Protein AF-A0A2J8K0H0-F1 (afdb_monomer_lite)

Secondary structure (DSSP, 8-state):
---TT--EEEEE--TT--SS-TTS---EEE---S-------HHHHHHHHHHHHHHHHIIIIIIGGGTTHHHH-HHHHHHHHHHHHHHHHHHHHHHHHHHH----EEESPPP-TTS-EEEEE---STTHHHHHHHHHHHHS-GGGEEEEESS--

pLDDT: mean 71.49, std 16.37, range [30.2, 89.81]

InterPro domains:
  IPR002123 Phospholipid/glycerol acyltransferase [PF01553] (104-150)

Structure (mmCIF, N/CA/C/O backbone):
data_AF-A0A2J8K0H0-F1
#
_entry.id   AF-A0A2J8K0H0-F1
#
loop_
_atom_site.group_PDB
_atom_site.id
_atom_site.type_symbol
_atom_site.label_atom_id
_atom_site.label_alt_id
_atom_site.label_comp_id
_atom_site.label_asym_id
_atom_site.label_entity_id
_atom_site.label_seq_id
_atom_site.pdbx_PDB_ins_code
_atom_site.Cartn_x
_atom_site.Cartn_y
_atom_site.Cartn_z
_atom_site.occupancy
_atom_site.B_iso_or_equiv
_atom_site.auth_seq_id
_atom_site.auth_comp_id
_atom_site.auth_asym_id
_atom_site.auth_atom_id
_atom_site.pdbx_PDB_model_num
ATOM 1 N N . MET A 1 1 ? -1.500 -8.092 -26.048 1.00 30.20 1 MET A N 1
ATOM 2 C CA . MET A 1 1 ? -2.663 -8.814 -25.486 1.00 30.20 1 MET A CA 1
ATOM 3 C C . MET A 1 1 ? -3.089 -8.158 -24.184 1.00 30.20 1 MET A C 1
ATOM 5 O O . MET A 1 1 ? -2.267 -7.636 -23.447 1.00 30.20 1 MET A O 1
ATOM 9 N N . HIS A 1 2 ? -4.387 -8.072 -23.978 1.00 34.12 2 HIS A N 1
ATOM 10 C CA . HIS A 1 2 ? -5.050 -6.938 -23.366 1.00 34.12 2 HIS A CA 1
ATOM 11 C C . HIS A 1 2 ? -5.349 -7.155 -21.877 1.00 34.12 2 HIS A C 1
ATOM 13 O O . HIS A 1 2 ? -6.375 -7.722 -21.523 1.00 34.12 2 HIS A O 1
ATOM 19 N N . SER A 1 3 ? -4.473 -6.695 -20.982 1.00 37.91 3 SER A N 1
ATOM 20 C CA . SER A 1 3 ? -4.645 -6.836 -19.525 1.00 37.91 3 SER A CA 1
ATOM 21 C C . SER A 1 3 ? -5.643 -5.836 -18.919 1.00 37.91 3 SER A C 1
ATOM 23 O O . SER A 1 3 ? -5.426 -5.348 -17.814 1.00 37.91 3 SER A O 1
ATOM 25 N N . ARG A 1 4 ? -6.719 -5.485 -19.634 1.00 48.16 4 ARG A N 1
ATOM 26 C CA . ARG A 1 4 ? -7.691 -4.468 -19.192 1.00 48.16 4 ARG A CA 1
ATOM 27 C C . ARG A 1 4 ? -8.592 -4.931 -18.029 1.00 48.16 4 ARG A C 1
ATOM 29 O O . ARG A 1 4 ? -9.339 -4.103 -17.522 1.00 48.16 4 ARG A O 1
ATOM 36 N N . GLY A 1 5 ? -8.564 -6.200 -17.616 1.00 47.31 5 GLY A N 1
ATOM 37 C CA . GLY A 1 5 ? -9.551 -6.798 -16.695 1.00 47.31 5 GLY A CA 1
ATOM 38 C C . GLY A 1 5 ? -9.117 -7.012 -15.239 1.00 47.31 5 GLY A C 1
ATOM 39 O O . GLY A 1 5 ? -9.735 -7.804 -14.552 1.00 47.31 5 GLY A O 1
ATOM 40 N N . ARG A 1 6 ? -8.039 -6.389 -14.750 1.00 59.19 6 ARG A N 1
ATOM 41 C CA . ARG A 1 6 ? -7.525 -6.645 -13.385 1.00 59.19 6 ARG A CA 1
ATOM 42 C C . ARG A 1 6 ? -7.260 -5.354 -12.624 1.00 59.19 6 ARG A C 1
ATOM 44 O O . ARG A 1 6 ? -6.138 -5.126 -12.192 1.00 59.19 6 ARG A O 1
ATOM 51 N N . GLU A 1 7 ? -8.238 -4.465 -12.549 1.00 63.44 7 GLU A N 1
ATOM 52 C CA . GLU A 1 7 ? -8.046 -3.174 -11.880 1.00 63.44 7 GLU A CA 1
ATOM 53 C C . GLU A 1 7 ? -9.043 -3.024 -10.742 1.00 63.44 7 GLU A C 1
ATOM 55 O O . GLU A 1 7 ? -10.243 -3.223 -10.941 1.00 63.44 7 GLU A O 1
ATOM 60 N N . ILE A 1 8 ? -8.517 -2.680 -9.563 1.00 68.31 8 ILE A N 1
ATOM 61 C CA . ILE A 1 8 ? -9.320 -2.307 -8.405 1.00 68.31 8 ILE A CA 1
ATOM 62 C C . ILE A 1 8 ? -9.212 -0.800 -8.249 1.00 68.31 8 ILE A C 1
ATOM 64 O O . ILE A 1 8 ? -8.122 -0.281 -8.008 1.00 68.31 8 ILE A O 1
ATOM 68 N N . VAL A 1 9 ? -10.332 -0.102 -8.413 1.00 65.88 9 VAL A N 1
ATOM 69 C CA . VAL A 1 9 ? -10.385 1.357 -8.277 1.00 65.88 9 VAL A CA 1
ATOM 70 C C . VAL A 1 9 ? -10.940 1.703 -6.907 1.00 65.88 9 VAL A C 1
ATOM 72 O O . VAL A 1 9 ? -12.030 1.271 -6.545 1.00 65.88 9 VAL A O 1
ATOM 75 N N . VAL A 1 10 ? -10.197 2.492 -6.141 1.00 67.69 10 VAL A N 1
ATOM 76 C CA . VAL A 1 10 ? -10.613 2.937 -4.811 1.00 67.69 10 VAL A CA 1
ATOM 77 C C . VAL A 1 10 ? -11.074 4.388 -4.886 1.00 67.69 10 VAL A C 1
ATOM 79 O O . VAL A 1 10 ? -10.302 5.259 -5.295 1.00 67.69 10 VAL A O 1
ATOM 82 N N . LEU A 1 11 ? -12.328 4.639 -4.497 1.00 65.81 11 LEU A N 1
ATOM 83 C CA . LEU A 1 11 ? -12.934 5.969 -4.448 1.00 65.81 11 LEU A CA 1
ATOM 84 C C . LEU A 1 11 ? -13.015 6.470 -3.009 1.00 65.81 11 LEU A C 1
ATOM 86 O O . LEU A 1 11 ? -13.571 5.812 -2.126 1.00 65.81 11 LEU A O 1
ATOM 90 N N . LEU A 1 12 ? -12.491 7.674 -2.801 1.00 54.34 12 LEU A N 1
ATOM 91 C CA . LEU A 1 12 ? -12.450 8.331 -1.505 1.00 54.34 12 LEU A CA 1
ATOM 92 C C . LEU A 1 12 ? -13.385 9.541 -1.550 1.00 54.34 12 LEU A C 1
ATOM 94 O O . LEU A 1 12 ? -13.124 10.488 -2.293 1.00 54.34 12 LEU A O 1
ATOM 98 N N . ASN A 1 13 ? -14.444 9.485 -0.728 1.00 51.53 13 ASN A N 1
ATOM 99 C CA . ASN A 1 13 ? -15.465 10.519 -0.466 1.00 51.53 13 ASN A CA 1
ATOM 100 C C . ASN A 1 13 ? -16.793 10.402 -1.282 1.00 51.53 13 ASN A C 1
ATOM 102 O O . ASN A 1 13 ? -16.881 10.912 -2.401 1.00 51.53 13 ASN A O 1
ATOM 106 N N . PRO A 1 14 ? -17.854 9.767 -0.729 1.00 51.09 14 PRO A N 1
ATOM 107 C CA . PRO A 1 14 ? -19.024 9.302 -1.493 1.00 51.09 14 PRO A C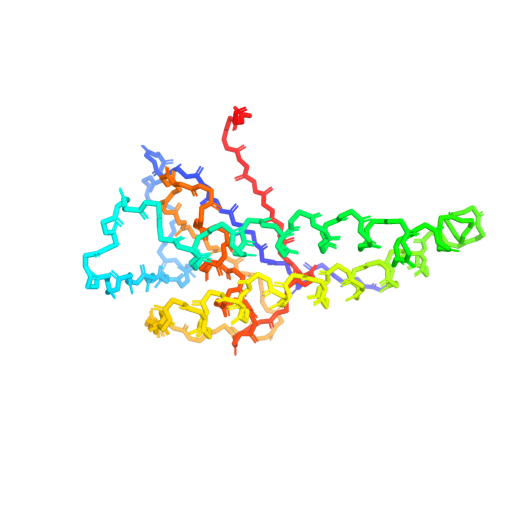A 1
ATOM 108 C C . PRO A 1 14 ? -20.235 10.255 -1.568 1.00 51.09 14 PRO A C 1
ATOM 110 O O . PRO A 1 14 ? -21.289 9.842 -2.039 1.00 51.09 14 PRO A O 1
ATOM 113 N N . TRP A 1 15 ? -20.138 11.523 -1.152 1.00 44.16 15 TRP A N 1
ATOM 114 C CA . TRP A 1 15 ? -21.314 12.413 -1.011 1.00 44.16 15 TRP A CA 1
ATOM 115 C C . TRP A 1 15 ? -22.072 12.795 -2.305 1.00 44.16 15 TRP A C 1
ATOM 117 O O . TRP A 1 15 ? -22.969 13.629 -2.266 1.00 44.16 15 TRP A O 1
ATOM 127 N N . SER A 1 16 ? -21.757 12.205 -3.459 1.00 40.50 16 SER A N 1
ATOM 128 C CA . SER A 1 16 ? -22.564 12.352 -4.677 1.00 40.50 16 SER A CA 1
ATOM 129 C C . SER A 1 16 ? -22.438 11.112 -5.561 1.00 40.50 16 SER A C 1
ATOM 131 O O . SER A 1 16 ? -21.910 11.159 -6.666 1.00 40.50 16 SER A O 1
ATOM 133 N N . ILE A 1 17 ? -22.870 9.966 -5.041 1.00 48.16 17 ILE A N 1
ATOM 134 C CA . ILE A 1 17 ? -23.135 8.782 -5.861 1.00 48.16 17 ILE A CA 1
ATOM 135 C C . ILE A 1 17 ? -24.561 8.343 -5.537 1.00 48.16 17 ILE A C 1
ATOM 137 O O . ILE A 1 17 ? -24.797 7.344 -4.865 1.00 48.16 17 ILE A O 1
ATOM 141 N N . ASN A 1 18 ? -25.518 9.160 -5.971 1.00 42.16 18 ASN A N 1
ATOM 142 C CA . ASN A 1 18 ? -26.907 8.739 -6.037 1.00 42.16 18 ASN A CA 1
ATOM 143 C C . ASN A 1 18 ? -27.070 7.891 -7.312 1.00 42.16 18 ASN A C 1
ATOM 145 O O . ASN A 1 18 ? -26.665 8.300 -8.397 1.00 42.16 18 ASN A O 1
ATOM 149 N N . GLU A 1 19 ? -27.619 6.690 -7.131 1.00 40.75 19 GLU A N 1
ATOM 150 C CA . GLU A 1 19 ? -28.259 5.823 -8.140 1.00 40.75 19 GLU A CA 1
ATOM 151 C C . GLU A 1 19 ? -27.418 4.959 -9.107 1.00 40.75 19 GLU A C 1
ATOM 153 O O . GLU A 1 19 ? -28.001 4.101 -9.762 1.00 40.75 19 GLU A O 1
ATOM 158 N N . ALA A 1 20 ? -26.081 5.031 -9.162 1.00 38.50 20 ALA A N 1
ATOM 159 C CA . ALA A 1 20 ? -25.318 4.245 -10.162 1.00 38.50 20 ALA A CA 1
ATOM 160 C C . ALA A 1 20 ? -24.616 2.953 -9.671 1.00 38.50 20 ALA A C 1
ATOM 162 O O . ALA A 1 20 ? -24.040 2.231 -10.484 1.00 38.50 20 ALA A O 1
ATOM 163 N N . VAL A 1 21 ? -24.611 2.631 -8.369 1.00 46.47 21 VAL A N 1
ATOM 164 C CA . VAL A 1 21 ? -23.700 1.595 -7.808 1.00 46.47 21 VAL A CA 1
ATOM 165 C C . VAL A 1 21 ? -24.452 0.441 -7.131 1.00 46.47 21 VAL A C 1
ATOM 167 O O . VAL A 1 21 ? -24.004 -0.117 -6.141 1.00 46.47 21 VAL A O 1
ATOM 170 N N . SER A 1 22 ? -25.595 0.030 -7.686 1.00 37.31 22 SER A N 1
ATOM 171 C CA . SER A 1 22 ? -26.308 -1.170 -7.208 1.00 37.31 22 SER A CA 1
ATOM 172 C C . SER A 1 22 ? -25.693 -2.495 -7.698 1.00 37.31 22 SER A C 1
ATOM 174 O O . SER A 1 22 ? -26.113 -3.553 -7.241 1.00 37.31 22 SER A O 1
ATOM 176 N N . SER A 1 23 ? -24.716 -2.464 -8.616 1.00 40.78 23 SER A N 1
ATOM 177 C CA . SER A 1 23 ? -24.106 -3.675 -9.206 1.00 40.78 23 SER A CA 1
ATOM 178 C C . SER A 1 23 ? -22.649 -3.928 -8.812 1.00 40.78 23 SER A C 1
ATOM 180 O O . SER A 1 23 ? -22.046 -4.861 -9.330 1.00 40.78 23 SER A O 1
ATOM 182 N N . TYR A 1 24 ? -22.065 -3.133 -7.913 1.00 45.78 24 TYR A N 1
ATOM 183 C CA . TYR A 1 24 ? -20.670 -3.303 -7.502 1.00 45.78 24 TYR A CA 1
ATOM 184 C C . TYR A 1 24 ? -20.624 -3.600 -5.999 1.00 45.78 24 TYR A C 1
ATOM 186 O O . TYR A 1 24 ? -21.115 -2.806 -5.200 1.00 45.78 24 TYR A O 1
ATOM 194 N N . CYS A 1 25 ? -20.085 -4.771 -5.639 1.00 45.81 25 CYS A N 1
ATOM 195 C CA . CYS A 1 25 ? -20.025 -5.320 -4.281 1.00 45.81 25 CYS A CA 1
ATOM 196 C C . CYS A 1 25 ? -19.726 -4.249 -3.225 1.00 45.81 25 CYS A C 1
ATOM 198 O O . CYS A 1 25 ? -18.706 -3.560 -3.281 1.00 45.81 25 CYS A O 1
ATOM 200 N N . THR A 1 26 ? -20.627 -4.108 -2.254 1.00 50.03 26 THR A N 1
ATOM 201 C CA . THR A 1 26 ? -20.480 -3.129 -1.175 1.00 50.03 26 THR A CA 1
ATOM 202 C C . THR A 1 26 ? -19.684 -3.766 -0.039 1.00 50.03 26 THR A C 1
ATOM 204 O O . THR A 1 26 ? -20.173 -4.661 0.644 1.00 50.03 26 THR A O 1
ATOM 207 N N . TYR A 1 27 ? -18.448 -3.313 0.168 1.00 53.41 27 TYR A N 1
ATOM 208 C CA . TYR A 1 27 ? -17.583 -3.797 1.244 1.00 53.41 27 TYR A CA 1
ATOM 209 C C . TYR A 1 27 ? -17.648 -2.837 2.429 1.00 53.41 27 TYR A C 1
ATOM 211 O O . TYR A 1 27 ? -17.398 -1.641 2.279 1.00 53.41 27 TYR A O 1
ATOM 219 N N . PHE A 1 28 ? -17.930 -3.360 3.621 1.00 46.06 28 PHE A N 1
ATOM 220 C CA . PHE A 1 28 ? -17.825 -2.601 4.866 1.00 46.06 28 PHE A CA 1
ATOM 221 C C . PHE A 1 28 ? -16.616 -3.095 5.658 1.00 46.06 28 PHE A C 1
ATOM 223 O O . PHE A 1 28 ? -16.581 -4.236 6.118 1.00 46.06 28 PHE A O 1
ATOM 230 N N . ILE A 1 29 ? -15.621 -2.224 5.841 1.00 50.09 29 ILE A N 1
ATOM 231 C CA . ILE A 1 29 ? -14.525 -2.462 6.783 1.00 50.09 29 ILE A CA 1
ATOM 232 C C . ILE A 1 29 ? -14.954 -1.866 8.122 1.00 50.09 29 ILE A C 1
ATOM 234 O O . ILE A 1 29 ? -14.970 -0.646 8.295 1.00 50.09 29 ILE A O 1
ATOM 238 N N . LYS A 1 30 ? -15.339 -2.726 9.070 1.00 42.09 30 LYS A N 1
ATOM 239 C CA . LYS A 1 30 ? -15.655 -2.307 10.438 1.00 42.09 30 LYS A CA 1
ATOM 240 C C . LYS A 1 30 ? -14.398 -2.418 11.295 1.00 42.09 30 LYS A C 1
ATOM 242 O O . LYS A 1 30 ? -13.911 -3.513 11.563 1.00 42.09 30 LYS A O 1
ATOM 247 N N . GLN A 1 31 ? -13.887 -1.273 11.734 1.00 44.53 31 GLN A N 1
ATOM 248 C CA . GLN A 1 31 ? -12.818 -1.212 12.724 1.00 44.53 31 GLN A CA 1
ATOM 249 C C . GLN A 1 31 ? -13.424 -1.389 14.120 1.00 44.53 31 GLN A C 1
ATOM 251 O O . GLN A 1 31 ? -14.113 -0.497 14.612 1.00 44.53 31 GLN A O 1
ATOM 256 N N . ASP A 1 32 ? -13.164 -2.525 14.766 1.00 43.78 32 ASP A N 1
ATOM 257 C CA . ASP A 1 32 ? -13.482 -2.707 16.184 1.00 43.78 32 ASP A CA 1
ATOM 258 C C . ASP A 1 32 ? -12.270 -2.272 17.019 1.00 43.78 32 ASP A C 1
ATOM 260 O O . ASP A 1 32 ? -11.334 -3.032 17.274 1.00 43.78 32 ASP A O 1
ATOM 264 N N . SER A 1 33 ? -12.221 -0.978 17.331 1.00 45.66 33 SER A N 1
ATOM 265 C CA . SER A 1 33 ? -11.157 -0.378 18.134 1.00 45.66 33 SER A CA 1
ATOM 266 C C . SER A 1 33 ? -11.572 -0.404 19.599 1.00 45.66 33 SER A C 1
ATOM 268 O O . SER A 1 33 ? -12.392 0.406 20.036 1.00 45.66 33 SER A O 1
ATOM 270 N N . LYS A 1 34 ? -10.973 -1.295 20.397 1.00 42.94 34 LYS A N 1
ATOM 271 C CA . LYS A 1 34 ? -10.905 -1.065 21.845 1.00 42.94 34 LYS A CA 1
A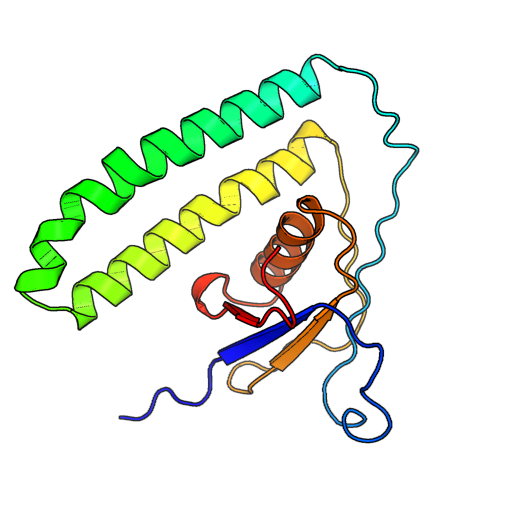TOM 272 C C . LYS A 1 34 ? -10.018 0.161 22.066 1.00 42.94 34 LYS A C 1
ATOM 274 O O . LYS A 1 34 ? -8.803 0.030 22.075 1.00 42.94 34 LYS A O 1
ATOM 279 N N . SER A 1 35 ? -10.648 1.333 22.169 1.00 42.69 35 SER A N 1
ATOM 280 C CA . SER A 1 35 ? -10.084 2.634 22.554 1.00 42.69 35 SER A CA 1
ATOM 281 C C . SER A 1 35 ? -8.601 2.820 22.195 1.00 42.69 35 SER A C 1
ATOM 283 O O . SER A 1 35 ? -7.711 2.669 23.031 1.00 42.69 35 SER A O 1
ATOM 285 N N . PHE A 1 36 ? -8.330 3.174 20.937 1.00 49.03 36 PHE A N 1
ATOM 286 C CA . PHE A 1 36 ? -7.023 3.687 20.515 1.00 49.03 36 PHE A CA 1
ATOM 287 C C . PHE A 1 36 ? -6.851 5.116 21.055 1.00 49.03 36 PHE A C 1
ATOM 289 O O . PHE A 1 36 ? -6.935 6.100 20.322 1.00 49.03 36 PHE A O 1
ATOM 296 N N . GLY A 1 37 ? -6.703 5.243 22.374 1.00 45.12 37 GLY A N 1
ATOM 297 C CA . GLY A 1 37 ? -6.330 6.500 23.003 1.00 45.12 37 GLY A CA 1
ATOM 298 C C . GLY A 1 37 ? -4.968 6.926 22.468 1.00 45.12 37 GLY A C 1
ATOM 299 O O . GLY A 1 37 ? -4.021 6.139 22.491 1.00 45.12 37 GLY A O 1
ATOM 300 N N . ILE A 1 38 ? -4.869 8.166 21.983 1.00 45.47 38 ILE A N 1
ATOM 301 C CA . ILE A 1 38 ? -3.605 8.824 21.637 1.00 45.47 38 ILE A CA 1
ATOM 302 C C . ILE A 1 38 ? -2.845 9.064 22.949 1.00 45.47 38 ILE A C 1
ATOM 304 O O . ILE A 1 38 ? -2.782 10.165 23.479 1.00 45.47 38 ILE A O 1
ATOM 308 N N . MET A 1 39 ? -2.307 7.999 23.525 1.00 38.78 39 MET A N 1
ATOM 309 C CA . MET A 1 39 ? -1.181 8.082 24.432 1.00 38.78 39 MET A CA 1
ATOM 310 C C . MET A 1 39 ? 0.041 7.829 23.569 1.00 38.78 39 MET A C 1
ATOM 312 O O . MET A 1 39 ? 0.058 6.874 22.789 1.00 38.78 39 MET A O 1
ATOM 316 N N . VAL A 1 40 ? 1.063 8.672 23.697 1.00 52.97 40 VAL A N 1
ATOM 317 C CA . VAL A 1 40 ? 2.385 8.433 23.109 1.00 52.97 40 VAL A CA 1
ATOM 318 C C . VAL A 1 40 ? 2.977 7.199 23.798 1.00 52.97 40 VAL A C 1
ATOM 320 O O . VAL A 1 40 ? 3.762 7.279 24.734 1.00 52.97 40 VAL A O 1
ATOM 323 N N . SER A 1 41 ? 2.497 6.026 23.401 1.00 71.50 41 SER A N 1
A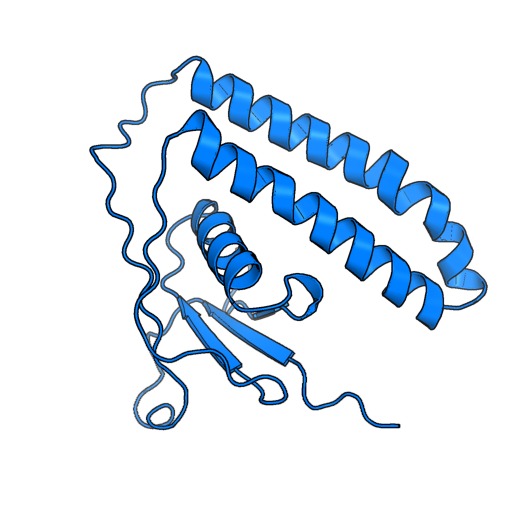TOM 324 C CA . SER A 1 41 ? 2.978 4.736 23.856 1.00 71.50 41 SER A CA 1
ATOM 325 C C . SER A 1 41 ? 4.243 4.440 23.067 1.00 71.50 41 SER A C 1
ATOM 327 O O . SER A 1 41 ? 4.278 4.649 21.854 1.00 71.50 41 SER A O 1
ATOM 329 N N . TRP A 1 42 ? 5.276 3.918 23.723 1.00 77.44 42 TRP A N 1
ATOM 330 C CA . TRP A 1 42 ? 6.526 3.474 23.092 1.00 77.44 42 TRP A CA 1
ATOM 331 C C . TRP A 1 42 ? 6.300 2.616 21.833 1.00 77.44 42 TRP A C 1
ATOM 333 O O . TRP A 1 42 ? 7.074 2.685 20.880 1.00 77.44 42 TRP A O 1
ATOM 343 N N . LYS A 1 43 ? 5.180 1.880 21.787 1.00 78.44 43 LYS A N 1
ATOM 344 C CA . LYS A 1 43 ? 4.703 1.143 20.609 1.00 78.44 43 LYS A CA 1
ATOM 345 C C . LYS A 1 43 ? 4.459 2.034 19.383 1.00 78.44 43 LYS A C 1
ATOM 347 O O . LYS A 1 43 ? 4.867 1.671 18.288 1.00 78.44 43 LYS A O 1
ATOM 352 N N . GLY A 1 44 ? 3.827 3.195 19.555 1.00 80.94 44 GLY A N 1
ATOM 353 C CA . GLY A 1 44 ? 3.562 4.152 18.477 1.00 80.94 44 GLY A CA 1
ATOM 354 C C . GLY A 1 44 ? 4.834 4.815 17.946 1.00 80.94 44 GLY A C 1
ATOM 355 O O . GLY A 1 44 ? 4.979 4.972 16.737 1.00 80.94 44 GLY A O 1
ATOM 356 N N . ILE A 1 45 ? 5.792 5.128 18.826 1.00 84.56 45 ILE A N 1
ATOM 357 C CA . ILE A 1 45 ? 7.109 5.647 18.415 1.00 84.56 45 ILE A CA 1
ATOM 358 C C . ILE A 1 45 ? 7.845 4.595 17.579 1.00 84.56 45 ILE A C 1
ATOM 360 O O . ILE A 1 45 ? 8.305 4.896 16.479 1.00 84.56 45 ILE A O 1
ATOM 364 N N . TYR A 1 46 ? 7.905 3.350 18.059 1.00 86.81 46 TYR A N 1
ATOM 365 C CA . TYR A 1 46 ? 8.526 2.253 17.315 1.00 86.81 46 TYR A CA 1
ATOM 366 C C . TYR A 1 46 ? 7.837 2.008 15.968 1.00 86.81 46 TYR A C 1
ATOM 368 O O . TYR A 1 46 ? 8.510 1.785 14.963 1.00 86.81 46 TYR A O 1
ATOM 376 N N . PHE A 1 47 ? 6.507 2.106 15.928 1.00 86.75 47 PHE A N 1
ATOM 377 C CA . PHE A 1 47 ? 5.732 1.983 14.700 1.00 86.75 47 PHE A CA 1
ATOM 378 C C . PHE A 1 47 ? 6.126 3.051 13.673 1.00 86.75 47 PHE A C 1
ATOM 380 O O . PHE A 1 47 ? 6.485 2.717 12.546 1.00 86.75 47 PHE A O 1
ATOM 387 N N . ILE A 1 48 ? 6.139 4.327 14.071 1.00 86.44 48 ILE A N 1
ATOM 388 C CA . ILE A 1 48 ? 6.517 5.437 13.184 1.00 86.44 48 ILE A CA 1
ATOM 389 C C . ILE A 1 48 ? 7.966 5.290 12.714 1.00 86.44 48 ILE A C 1
ATOM 391 O O . ILE A 1 48 ? 8.229 5.434 11.523 1.00 86.44 48 ILE A O 1
ATOM 395 N N . LEU A 1 49 ? 8.897 4.969 13.618 1.00 89.81 49 LEU A N 1
ATOM 396 C CA . LEU A 1 49 ? 10.305 4.780 13.265 1.00 89.81 49 LEU A CA 1
ATOM 397 C C . LEU A 1 49 ? 10.475 3.637 12.266 1.00 89.81 49 LEU A C 1
ATOM 399 O O . LEU A 1 49 ? 11.124 3.817 11.240 1.00 89.81 49 LEU A O 1
ATOM 403 N N . THR A 1 50 ? 9.858 2.484 12.521 1.00 88.75 50 THR A N 1
ATOM 404 C CA . THR A 1 50 ? 9.942 1.329 11.617 1.00 88.75 50 THR A CA 1
ATOM 405 C C . THR A 1 50 ? 9.376 1.659 10.240 1.00 88.75 50 THR A C 1
ATOM 407 O O . THR A 1 50 ? 9.989 1.316 9.232 1.00 88.75 50 THR A O 1
ATOM 410 N N . LEU A 1 51 ? 8.250 2.376 10.171 1.00 88.69 51 LEU A N 1
ATOM 411 C CA . LEU A 1 51 ? 7.686 2.818 8.896 1.00 88.69 51 LEU A CA 1
ATOM 412 C C . LEU A 1 51 ? 8.571 3.840 8.184 1.00 88.69 51 LEU A C 1
ATOM 414 O O . LEU A 1 51 ? 8.726 3.767 6.965 1.00 88.69 51 LEU A O 1
ATOM 418 N N . PHE A 1 52 ? 9.165 4.775 8.922 1.00 89.81 52 PHE A N 1
ATOM 419 C CA . PHE A 1 52 ? 10.055 5.786 8.364 1.00 89.81 52 PHE A CA 1
ATOM 420 C C . PHE A 1 52 ? 11.314 5.146 7.772 1.00 89.81 52 PHE A C 1
ATOM 422 O O . PHE A 1 52 ? 11.589 5.306 6.582 1.00 89.81 52 PHE A O 1
ATOM 429 N N . TRP A 1 53 ? 12.029 4.351 8.569 1.00 89.06 53 TRP A N 1
ATOM 430 C CA . TRP A 1 53 ? 13.220 3.633 8.121 1.00 89.06 53 TRP A CA 1
ATOM 431 C C . TRP A 1 53 ? 12.887 2.629 7.019 1.00 89.06 53 TRP A C 1
ATOM 433 O O . TRP A 1 53 ? 13.606 2.550 6.028 1.00 89.06 53 TRP A O 1
ATOM 443 N N . GLY A 1 54 ? 11.759 1.924 7.131 1.00 88.12 54 GLY A N 1
ATOM 444 C CA . GLY A 1 54 ? 11.264 1.032 6.088 1.00 88.12 54 GLY A CA 1
ATOM 445 C C . GLY A 1 54 ? 11.000 1.760 4.770 1.00 88.12 54 GLY A C 1
ATOM 446 O O . GLY A 1 54 ? 11.363 1.246 3.716 1.00 88.12 54 GLY A O 1
ATOM 447 N N . SER A 1 55 ? 10.416 2.962 4.798 1.00 88.06 55 SER A N 1
ATOM 448 C CA . SER A 1 55 ? 10.194 3.789 3.596 1.00 88.06 55 SER A CA 1
ATOM 449 C C . SER A 1 55 ? 11.515 4.271 2.992 1.00 88.06 55 SER A C 1
ATOM 451 O O . SER A 1 55 ? 11.725 4.203 1.778 1.00 88.06 55 SER A O 1
ATOM 453 N N . PHE A 1 56 ? 12.429 4.735 3.846 1.00 88.19 56 PHE A N 1
ATOM 454 C CA . PHE A 1 56 ? 13.732 5.248 3.439 1.00 88.19 56 PHE A CA 1
ATOM 455 C C . PHE A 1 56 ? 14.591 4.153 2.795 1.00 88.19 56 PHE A C 1
ATOM 457 O O . PHE A 1 56 ? 15.029 4.287 1.655 1.00 88.19 56 PHE A O 1
ATOM 464 N N . PHE A 1 57 ? 14.750 3.014 3.469 1.00 87.38 57 PHE A N 1
ATOM 465 C CA . PHE A 1 57 ? 15.511 1.890 2.932 1.00 87.38 57 PHE A CA 1
ATOM 466 C C . PHE A 1 57 ? 14.799 1.195 1.770 1.00 87.38 57 PHE A C 1
ATOM 468 O O . PHE A 1 57 ? 15.456 0.806 0.808 1.00 87.38 57 PHE A O 1
ATOM 475 N N . GLY A 1 58 ? 13.467 1.092 1.803 1.00 85.12 58 GLY A N 1
ATOM 476 C CA . GLY A 1 58 ? 12.683 0.546 0.696 1.00 85.12 58 GLY A CA 1
ATOM 477 C C . GLY A 1 58 ? 12.881 1.345 -0.594 1.00 85.12 58 GLY A C 1
ATOM 478 O O . GLY A 1 58 ? 13.143 0.774 -1.649 1.00 85.12 58 GLY A O 1
ATOM 479 N N . SER A 1 59 ? 12.848 2.675 -0.522 1.00 84.75 59 SER A N 1
ATOM 480 C CA . SER A 1 59 ? 13.088 3.509 -1.706 1.00 84.75 59 SER A CA 1
ATOM 481 C C . SER A 1 59 ? 14.529 3.411 -2.219 1.00 84.75 59 SER A C 1
ATOM 483 O O . SER A 1 59 ? 14.739 3.187 -3.410 1.00 84.75 59 SER A O 1
ATOM 485 N N . ILE A 1 60 ? 15.525 3.501 -1.336 1.00 86.25 60 ILE A N 1
ATOM 486 C CA . ILE A 1 60 ? 16.938 3.510 -1.740 1.00 86.25 60 ILE A CA 1
ATOM 487 C C . ILE A 1 60 ? 17.400 2.131 -2.220 1.00 86.25 60 ILE A C 1
ATOM 489 O O . ILE A 1 60 ? 17.968 2.022 -3.303 1.00 86.25 60 ILE A O 1
ATOM 493 N N . PHE A 1 61 ? 17.153 1.077 -1.441 1.00 85.25 61 PHE A N 1
ATOM 494 C CA . PHE A 1 61 ? 17.714 -0.251 -1.695 1.00 85.25 61 PHE A CA 1
ATOM 495 C C . PHE A 1 61 ? 16.791 -1.163 -2.496 1.00 85.25 61 PHE A C 1
ATOM 497 O O . PHE A 1 61 ? 17.293 -1.992 -3.252 1.00 85.25 61 PHE A O 1
ATOM 504 N N . MET A 1 62 ? 15.464 -1.033 -2.367 1.00 82.81 62 MET A N 1
ATOM 505 C CA . MET A 1 62 ? 14.560 -1.842 -3.189 1.00 82.81 62 MET A CA 1
ATOM 506 C C . MET A 1 62 ? 14.312 -1.187 -4.542 1.00 82.81 62 MET A C 1
ATOM 508 O O . MET A 1 62 ? 14.388 -1.896 -5.528 1.00 82.81 62 MET A O 1
ATOM 512 N N . LEU A 1 63 ? 14.043 0.121 -4.636 1.00 82.69 63 LEU A N 1
ATOM 513 C CA . LEU A 1 63 ? 13.721 0.758 -5.929 1.00 82.69 63 LEU A CA 1
ATOM 514 C C . LEU A 1 63 ? 14.958 1.292 -6.669 1.00 82.69 63 LEU A C 1
ATOM 516 O O . LEU A 1 63 ? 15.035 1.165 -7.893 1.00 82.69 63 LEU A O 1
ATOM 520 N N . GLY A 1 64 ? 15.934 1.849 -5.944 1.00 83.44 64 GLY A N 1
ATOM 521 C CA . GLY A 1 64 ? 17.134 2.477 -6.512 1.00 83.44 64 GLY A CA 1
ATOM 522 C C . GLY A 1 64 ? 17.902 1.615 -7.526 1.00 83.44 64 GLY A C 1
ATOM 523 O O . GLY A 1 64 ? 18.113 2.077 -8.650 1.00 83.44 64 GLY A O 1
ATOM 524 N N . PRO A 1 65 ? 18.259 0.352 -7.211 1.00 84.06 65 PRO A N 1
ATOM 525 C CA . PRO A 1 65 ? 19.025 -0.507 -8.120 1.00 84.06 65 PRO A CA 1
ATOM 526 C C . PRO A 1 65 ? 18.320 -0.820 -9.444 1.00 84.06 65 PRO A C 1
ATOM 528 O O . PRO A 1 65 ? 18.979 -1.147 -10.428 1.00 84.06 65 PRO A O 1
ATOM 531 N N . PHE A 1 66 ? 16.988 -0.714 -9.493 1.00 84.44 66 PHE A N 1
ATOM 532 C CA . PHE A 1 66 ? 16.209 -1.004 -10.697 1.00 84.44 66 PHE A CA 1
ATOM 533 C C . PHE A 1 66 ? 15.889 0.246 -11.520 1.00 84.44 66 PHE A C 1
ATOM 535 O O . PHE A 1 66 ? 15.355 0.108 -12.618 1.00 84.44 66 PHE A O 1
ATOM 542 N N . LEU A 1 67 ? 16.245 1.455 -11.066 1.00 84.06 67 LEU A N 1
ATOM 543 C CA . LEU A 1 67 ? 16.056 2.686 -11.846 1.00 84.06 67 LEU A CA 1
ATOM 544 C C . LEU A 1 67 ? 16.716 2.637 -13.237 1.00 84.06 67 LEU A C 1
ATOM 546 O O . LEU A 1 67 ? 16.047 3.011 -14.201 1.00 84.06 67 LEU A O 1
ATOM 550 N N . PRO A 1 68 ? 17.951 2.117 -13.412 1.00 85.75 68 PRO A N 1
ATOM 551 C CA . PRO A 1 68 ? 18.556 2.004 -14.741 1.00 85.75 68 PRO A CA 1
ATOM 552 C C . PRO A 1 68 ? 17.756 1.108 -15.699 1.00 85.75 68 PRO A C 1
ATOM 554 O O . PRO A 1 68 ? 17.732 1.348 -16.906 1.00 85.75 68 PRO A O 1
ATOM 557 N N . LEU A 1 69 ? 17.034 0.111 -15.170 1.00 85.44 69 LEU A N 1
ATOM 558 C CA . LEU A 1 69 ? 16.211 -0.804 -15.966 1.00 85.44 69 LEU A CA 1
ATOM 559 C C . LEU A 1 69 ? 15.056 -0.082 -16.677 1.00 85.44 69 LEU A C 1
ATOM 561 O O . LEU A 1 69 ? 14.568 -0.567 -17.698 1.00 85.44 69 LEU A O 1
ATOM 565 N N . MET A 1 70 ? 14.649 1.091 -16.177 1.00 86.31 70 MET A N 1
ATOM 566 C CA . MET A 1 70 ? 13.646 1.940 -16.817 1.00 86.31 70 MET A CA 1
ATOM 567 C C . MET A 1 70 ? 14.055 2.349 -18.238 1.00 86.31 70 MET A C 1
ATOM 569 O O . MET A 1 70 ? 13.198 2.382 -19.119 1.00 86.31 70 MET A O 1
ATOM 573 N N . PHE A 1 71 ? 15.345 2.613 -18.469 1.00 86.25 71 PHE A N 1
ATOM 574 C CA . PHE A 1 71 ? 15.862 3.024 -19.779 1.00 86.25 71 PHE A CA 1
ATOM 575 C C . PHE A 1 71 ? 16.019 1.848 -20.751 1.00 86.25 71 PHE A C 1
ATOM 577 O O . PHE A 1 71 ? 15.947 2.045 -21.959 1.00 86.25 71 PHE A O 1
ATOM 584 N N . VAL A 1 72 ? 16.197 0.627 -20.234 1.00 86.94 72 VAL A N 1
ATOM 585 C CA . VAL A 1 72 ? 16.371 -0.586 -21.051 1.00 86.94 72 VAL A CA 1
ATOM 586 C C . VAL A 1 72 ? 15.024 -1.179 -21.452 1.00 86.94 72 VAL A C 1
ATOM 588 O O . VAL A 1 72 ? 14.764 -1.425 -22.627 1.00 86.94 72 VAL A O 1
ATOM 591 N N . ASN A 1 73 ? 14.153 -1.443 -20.475 1.00 85.81 73 ASN A N 1
ATOM 592 C CA . ASN A 1 73 ? 12.837 -2.009 -20.737 1.00 85.81 73 ASN A CA 1
ATOM 593 C C . ASN A 1 73 ? 11.811 -1.530 -19.694 1.00 85.81 73 ASN A C 1
ATOM 595 O O . ASN A 1 73 ? 11.711 -2.097 -18.597 1.00 85.81 73 ASN A O 1
ATOM 599 N N . PRO A 1 74 ? 10.962 -0.555 -20.061 1.00 85.69 74 PRO A N 1
ATOM 600 C CA . PRO A 1 74 ? 9.941 -0.014 -19.168 1.00 85.69 74 PRO A CA 1
ATOM 601 C C . PRO A 1 74 ? 8.939 -1.059 -18.657 1.00 85.69 74 PRO A C 1
ATOM 603 O O . PRO A 1 74 ? 8.376 -0.902 -17.571 1.00 85.69 74 PRO A O 1
ATOM 606 N N . SER A 1 75 ? 8.695 -2.132 -19.417 1.00 85.38 75 SER A N 1
ATOM 607 C CA . SER A 1 75 ? 7.745 -3.183 -19.028 1.00 85.38 75 SER A CA 1
ATOM 608 C C . SER A 1 75 ? 8.300 -4.053 -17.904 1.00 85.38 75 SER A C 1
ATOM 610 O O . SER A 1 75 ? 7.585 -4.344 -16.943 1.00 85.38 75 SER A O 1
ATOM 612 N N . TRP A 1 76 ? 9.582 -4.417 -17.984 1.00 84.75 76 TRP A N 1
ATOM 613 C CA . TRP A 1 76 ? 10.269 -5.159 -16.923 1.00 84.75 76 TRP A CA 1
ATOM 614 C C . TRP A 1 76 ? 10.425 -4.320 -15.659 1.00 84.75 76 TRP A C 1
ATOM 616 O O . TRP A 1 76 ? 10.088 -4.791 -14.574 1.00 84.75 76 TRP A O 1
ATOM 626 N N . TYR A 1 77 ? 10.818 -3.052 -15.805 1.00 85.75 77 TYR A N 1
ATOM 627 C CA . TYR A 1 77 ? 10.878 -2.100 -14.697 1.00 85.75 77 TYR A CA 1
ATOM 628 C C . TYR A 1 77 ? 9.547 -2.018 -13.935 1.00 85.75 77 TYR A C 1
ATOM 630 O O . TYR A 1 77 ? 9.499 -2.224 -12.721 1.00 85.75 77 TYR A O 1
ATOM 638 N N . ARG A 1 78 ? 8.431 -1.822 -14.654 1.00 85.00 78 ARG A N 1
ATOM 639 C CA . ARG A 1 78 ? 7.083 -1.821 -14.057 1.00 85.00 78 ARG A CA 1
ATOM 640 C C . ARG A 1 78 ? 6.749 -3.149 -13.386 1.00 85.00 78 ARG A C 1
ATOM 642 O O . ARG A 1 78 ? 6.176 -3.163 -12.299 1.00 85.00 78 ARG A O 1
ATOM 649 N N . TRP A 1 79 ? 7.092 -4.274 -14.009 1.00 86.12 79 TRP A N 1
ATOM 650 C CA . TRP A 1 79 ? 6.792 -5.598 -13.466 1.00 86.12 79 TRP A CA 1
ATOM 651 C C . TRP A 1 79 ? 7.533 -5.887 -12.149 1.00 86.12 79 TRP A C 1
ATOM 653 O O . TRP A 1 79 ? 6.914 -6.459 -11.237 1.00 86.12 79 TRP A O 1
ATOM 663 N N . ILE A 1 80 ? 8.800 -5.471 -12.036 1.00 86.94 80 ILE A N 1
ATOM 664 C CA . ILE A 1 80 ? 9.627 -5.617 -10.828 1.00 86.94 80 ILE A CA 1
ATOM 665 C C . ILE A 1 80 ? 9.157 -4.654 -9.736 1.00 86.94 80 ILE A C 1
ATOM 667 O O . ILE A 1 80 ? 8.835 -5.102 -8.636 1.00 86.94 80 ILE A O 1
ATOM 671 N N . ASN A 1 81 ? 9.017 -3.362 -10.042 1.00 87.38 81 ASN A N 1
ATOM 672 C CA . ASN A 1 81 ? 8.625 -2.364 -9.042 1.00 87.38 81 ASN A CA 1
ATOM 673 C C . ASN A 1 81 ? 7.275 -2.653 -8.413 1.00 87.38 81 ASN A C 1
ATOM 675 O O . ASN A 1 81 ? 7.143 -2.638 -7.198 1.00 87.38 81 ASN A O 1
ATOM 679 N N . ASN A 1 82 ? 6.291 -3.037 -9.218 1.00 85.62 82 ASN A N 1
ATOM 680 C CA . ASN A 1 82 ? 4.985 -3.434 -8.707 1.00 85.62 82 ASN A CA 1
ATOM 681 C C . ASN A 1 82 ? 5.048 -4.652 -7.750 1.00 85.62 82 ASN A C 1
ATOM 683 O O . ASN A 1 82 ? 4.061 -4.982 -7.101 1.00 85.62 82 ASN A O 1
ATOM 687 N N . ARG A 1 83 ? 6.160 -5.404 -7.716 1.00 86.00 83 ARG A N 1
ATOM 688 C CA . ARG A 1 83 ? 6.389 -6.584 -6.847 1.00 86.00 83 ARG A CA 1
ATOM 689 C C . ARG A 1 83 ? 7.036 -6.116 -5.563 1.00 86.00 83 ARG A C 1
ATOM 691 O O . ARG A 1 83 ? 6.537 -6.428 -4.496 1.00 86.00 83 ARG A O 1
ATOM 698 N N . LEU A 1 84 ? 8.073 -5.301 -5.704 1.00 87.69 84 LEU A N 1
ATOM 699 C CA . LEU A 1 84 ? 8.783 -4.681 -4.597 1.00 87.69 84 LEU A CA 1
ATOM 700 C C . LEU A 1 84 ? 7.863 -3.794 -3.759 1.00 87.69 84 LEU A C 1
ATOM 702 O O . LEU A 1 84 ? 7.834 -3.945 -2.545 1.00 87.69 84 LEU A O 1
ATOM 706 N N . VAL A 1 85 ? 7.059 -2.943 -4.401 1.00 86.81 85 VAL A N 1
ATOM 707 C CA . VAL A 1 85 ? 6.071 -2.092 -3.724 1.00 86.81 85 VAL A CA 1
ATOM 708 C C . VAL A 1 85 ? 5.020 -2.944 -3.022 1.00 86.81 85 VAL A C 1
ATOM 710 O O . VAL A 1 85 ? 4.737 -2.699 -1.858 1.00 86.81 85 VAL A O 1
ATOM 713 N N . ALA A 1 86 ? 4.494 -3.987 -3.674 1.00 86.62 86 ALA A N 1
ATOM 714 C CA . ALA A 1 86 ? 3.537 -4.888 -3.032 1.00 86.62 86 ALA A CA 1
ATOM 715 C C . ALA A 1 86 ? 4.140 -5.579 -1.796 1.00 86.62 86 ALA A C 1
ATOM 717 O O . ALA A 1 86 ? 3.491 -5.619 -0.757 1.00 86.62 86 ALA A O 1
ATOM 718 N N . THR A 1 87 ? 5.386 -6.062 -1.874 1.00 86.44 87 THR A N 1
ATOM 719 C CA . THR A 1 87 ? 6.097 -6.638 -0.722 1.00 86.44 87 THR A CA 1
ATOM 720 C C . THR A 1 87 ? 6.306 -5.600 0.376 1.00 86.44 87 THR A C 1
ATOM 722 O O . THR A 1 87 ? 6.075 -5.887 1.546 1.00 86.44 87 THR A O 1
ATOM 725 N N . TRP A 1 88 ? 6.697 -4.379 0.021 1.00 87.62 88 TRP A N 1
ATOM 726 C CA . TRP A 1 88 ? 6.913 -3.302 0.982 1.00 87.62 88 TRP A CA 1
ATOM 727 C C . TRP A 1 88 ? 5.619 -2.897 1.705 1.00 87.62 88 TRP A C 1
ATOM 729 O O . TRP A 1 88 ? 5.622 -2.738 2.922 1.00 87.62 88 TRP A O 1
ATOM 739 N N . LEU A 1 89 ? 4.493 -2.833 0.986 1.00 86.75 89 LEU A N 1
ATOM 740 C CA . LEU A 1 89 ? 3.165 -2.549 1.542 1.00 86.75 89 LEU A CA 1
ATOM 741 C C . LEU A 1 89 ? 2.664 -3.626 2.521 1.00 86.75 89 LEU A C 1
ATOM 743 O O . LEU A 1 89 ? 1.766 -3.350 3.313 1.00 86.75 89 LEU A O 1
ATOM 747 N N . THR A 1 90 ? 3.261 -4.823 2.544 1.00 86.12 90 THR A N 1
ATOM 748 C CA . THR A 1 90 ? 2.942 -5.832 3.572 1.00 86.12 90 THR A CA 1
ATOM 749 C C . THR A 1 90 ? 3.461 -5.450 4.962 1.00 86.12 90 THR A C 1
ATOM 751 O O . THR A 1 90 ? 2.840 -5.801 5.964 1.00 86.12 90 THR A O 1
ATOM 754 N N . LEU A 1 91 ? 4.555 -4.679 5.039 1.00 87.12 91 LEU A N 1
ATOM 755 C CA . LEU A 1 91 ? 5.181 -4.254 6.292 1.00 87.12 91 LEU A CA 1
ATOM 756 C C . LEU A 1 91 ? 4.237 -3.428 7.189 1.00 87.12 91 LEU A C 1
ATOM 758 O O . LEU A 1 91 ? 4.052 -3.818 8.343 1.00 87.12 91 LEU A O 1
ATOM 762 N N . PRO A 1 92 ? 3.605 -2.327 6.722 1.00 85.69 92 PRO A N 1
ATOM 763 C CA . PRO A 1 92 ? 2.674 -1.563 7.553 1.00 85.69 92 PRO A CA 1
ATOM 764 C C . PRO A 1 92 ? 1.477 -2.396 8.011 1.00 85.69 92 PRO A C 1
ATOM 766 O O . PRO A 1 92 ? 1.032 -2.240 9.146 1.00 85.69 92 PRO A O 1
ATOM 769 N N . VAL A 1 93 ? 0.984 -3.307 7.168 1.00 85.44 93 VAL A N 1
ATOM 770 C CA . VAL A 1 93 ? -0.139 -4.179 7.522 1.00 85.44 93 VAL A CA 1
ATOM 771 C C . VAL A 1 93 ? 0.253 -5.159 8.629 1.00 85.44 93 VAL A C 1
ATOM 773 O O . VAL A 1 93 ? -0.460 -5.277 9.625 1.00 85.44 93 VAL A O 1
ATOM 776 N N . ALA A 1 94 ? 1.407 -5.816 8.493 1.00 85.62 94 ALA A N 1
ATOM 777 C CA . ALA A 1 94 ? 1.918 -6.748 9.493 1.00 85.62 94 ALA A CA 1
ATOM 778 C C . ALA A 1 94 ? 2.205 -6.046 10.827 1.00 85.62 94 ALA A C 1
ATOM 780 O O . ALA A 1 94 ? 1.854 -6.565 11.886 1.00 85.62 94 ALA A O 1
ATOM 781 N N . LEU A 1 95 ? 2.794 -4.847 10.795 1.00 84.44 95 LEU A N 1
ATOM 782 C CA . LEU A 1 95 ? 3.030 -4.044 11.997 1.00 84.44 95 LEU A CA 1
ATOM 783 C C . LEU A 1 95 ? 1.717 -3.656 12.681 1.00 84.44 95 LEU A C 1
ATOM 785 O O . LEU A 1 95 ? 1.628 -3.712 13.906 1.00 84.44 95 LEU A O 1
ATOM 789 N N . LEU A 1 96 ? 0.689 -3.303 11.908 1.00 83.06 96 LEU A N 1
ATOM 790 C CA . LEU A 1 96 ? -0.611 -2.933 12.456 1.00 83.06 96 LEU A CA 1
ATOM 791 C C . LEU A 1 96 ? -1.283 -4.107 13.189 1.00 83.06 96 LEU A C 1
ATOM 793 O O . LEU A 1 96 ? -1.777 -3.934 14.304 1.00 83.06 96 LEU A O 1
ATOM 797 N N . GLU A 1 97 ? -1.247 -5.311 12.615 1.00 81.38 97 GLU A N 1
ATOM 798 C CA . GLU A 1 97 ? -1.804 -6.506 13.261 1.00 81.38 97 GLU A CA 1
ATOM 799 C C . GLU A 1 97 ? -0.973 -6.965 14.468 1.00 81.38 97 GLU A C 1
ATOM 801 O O . GLU A 1 97 ? -1.529 -7.259 15.525 1.00 81.38 97 GLU A O 1
ATOM 806 N N . THR A 1 98 ? 0.356 -7.000 14.342 1.00 82.00 98 THR A N 1
ATOM 807 C CA . THR A 1 98 ? 1.244 -7.559 15.379 1.00 82.00 98 THR A CA 1
ATOM 808 C C . THR A 1 98 ? 1.469 -6.613 16.555 1.00 82.00 98 THR A C 1
ATOM 810 O O . THR A 1 98 ? 1.456 -7.052 17.704 1.00 82.00 98 THR A O 1
ATOM 813 N N . MET A 1 99 ? 1.664 -5.314 16.308 1.00 78.38 99 MET A N 1
ATOM 814 C CA . MET A 1 99 ? 2.013 -4.360 17.366 1.00 78.38 99 MET A CA 1
ATOM 815 C C . MET A 1 99 ? 0.802 -3.820 18.115 1.00 78.38 99 MET A C 1
ATOM 817 O O . MET A 1 99 ? 0.872 -3.611 19.330 1.00 78.38 99 MET A O 1
ATOM 821 N N . PHE A 1 100 ? -0.285 -3.563 17.387 1.00 74.62 100 PHE A N 1
ATOM 822 C CA . PHE A 1 100 ? -1.511 -3.006 17.952 1.00 74.62 100 PHE A CA 1
ATOM 823 C C . PHE A 1 100 ? -2.586 -4.070 18.196 1.00 74.62 100 PHE A C 1
ATOM 825 O O . PHE A 1 100 ? -3.629 -3.745 18.757 1.00 74.62 100 PHE A O 1
ATOM 832 N N . GLY A 1 101 ? -2.346 -5.331 17.812 1.00 70.44 101 GLY A N 1
ATOM 833 C CA . GLY A 1 101 ? -3.307 -6.420 18.002 1.00 70.44 101 GLY A CA 1
ATOM 834 C C . GLY A 1 101 ? -4.608 -6.197 17.233 1.00 70.44 101 GLY A C 1
ATOM 835 O O . GLY A 1 101 ? -5.661 -6.688 17.641 1.00 70.44 101 GLY A O 1
ATOM 836 N N . VAL A 1 102 ? -4.564 -5.396 16.164 1.00 74.06 102 VAL A N 1
ATOM 837 C CA . VAL A 1 102 ? -5.769 -5.009 15.439 1.00 74.06 102 VAL A CA 1
ATOM 838 C C . VAL A 1 102 ? -6.255 -6.194 14.623 1.00 74.06 102 VAL A C 1
ATOM 840 O O . VAL A 1 102 ? -5.564 -6.683 13.731 1.00 74.06 102 VAL A O 1
ATOM 843 N N . LYS A 1 103 ? -7.478 -6.635 14.911 1.00 72.25 103 LYS A N 1
ATOM 844 C CA . LYS A 1 103 ? -8.162 -7.658 14.128 1.00 72.25 103 LYS A CA 1
ATOM 845 C C . LYS A 1 103 ? -9.030 -6.983 13.074 1.00 72.25 103 LYS A C 1
ATOM 847 O O . LYS A 1 103 ? -10.077 -6.424 13.393 1.00 72.25 103 LYS A O 1
ATOM 852 N N . VAL A 1 104 ? -8.604 -7.056 11.818 1.00 72.56 104 VAL A N 1
ATOM 853 C CA . VAL A 1 104 ? -9.398 -6.560 10.690 1.00 72.56 104 VAL A CA 1
ATOM 854 C C . VAL A 1 104 ? -10.440 -7.616 10.326 1.00 72.56 104 VAL A C 1
ATOM 856 O O . VAL A 1 104 ? -10.101 -8.736 9.945 1.00 72.56 104 VAL A O 1
ATOM 859 N N . ILE A 1 105 ? -11.718 -7.267 10.480 1.00 74.69 105 ILE A N 1
ATOM 860 C CA . ILE A 1 105 ? -12.847 -8.107 10.077 1.00 74.69 105 ILE A CA 1
ATOM 861 C C . ILE A 1 105 ? -13.404 -7.529 8.781 1.00 74.69 105 ILE A C 1
ATOM 863 O O . ILE A 1 105 ? -13.779 -6.358 8.722 1.00 74.69 105 ILE A O 1
ATOM 867 N N . ILE A 1 106 ? -13.433 -8.358 7.744 1.00 74.38 106 ILE A N 1
ATOM 868 C CA . ILE A 1 106 ? -13.909 -7.986 6.413 1.00 74.38 106 ILE A CA 1
ATOM 869 C C . ILE A 1 106 ? -15.183 -8.776 6.163 1.00 74.38 106 ILE A C 1
ATOM 871 O O . ILE A 1 106 ? -15.179 -10.003 6.251 1.00 74.38 106 ILE A O 1
ATOM 875 N N . THR A 1 107 ? -16.266 -8.057 5.895 1.00 72.75 107 THR A N 1
ATOM 876 C CA . THR A 1 107 ? -17.596 -8.614 5.636 1.00 72.75 107 THR A CA 1
ATOM 877 C C . THR A 1 107 ? -18.124 -8.084 4.311 1.00 72.75 107 THR A C 1
ATOM 879 O O . THR A 1 107 ? -17.959 -6.895 4.024 1.00 72.75 107 THR A O 1
ATOM 882 N N . GLY A 1 108 ? -18.781 -8.944 3.536 1.00 73.94 108 GLY A N 1
ATOM 883 C CA . GLY A 1 108 ? -19.332 -8.620 2.222 1.00 73.94 108 GLY A CA 1
ATOM 884 C C . GLY A 1 108 ? -19.123 -9.764 1.234 1.00 73.94 108 GLY A C 1
ATOM 885 O O . GLY A 1 108 ? -18.736 -10.866 1.628 1.00 73.94 108 GLY A O 1
ATOM 886 N N . ASP A 1 109 ? -19.372 -9.479 -0.040 1.00 74.12 109 ASP A N 1
ATOM 887 C CA . ASP A 1 109 ? -19.142 -10.417 -1.138 1.00 74.12 109 ASP A CA 1
ATOM 888 C C . ASP A 1 109 ? -17.645 -10.686 -1.345 1.00 74.12 109 ASP A C 1
ATOM 890 O O . ASP A 1 109 ? -16.794 -9.873 -0.988 1.00 74.12 109 ASP A O 1
ATOM 894 N N . ALA A 1 110 ? -17.300 -11.833 -1.929 1.00 68.56 110 ALA A N 1
ATOM 895 C CA . ALA A 1 110 ? -15.917 -12.136 -2.286 1.00 68.56 110 ALA A CA 1
ATOM 896 C C . ALA A 1 110 ? -15.504 -11.408 -3.578 1.00 68.56 110 ALA A C 1
ATOM 898 O O . ALA A 1 110 ? -16.307 -11.237 -4.493 1.00 68.56 110 ALA A O 1
ATOM 899 N N . PHE A 1 111 ? -14.223 -11.043 -3.694 1.00 72.88 111 PHE A N 1
ATOM 900 C CA . PHE A 1 111 ? -13.687 -10.497 -4.940 1.00 72.88 111 PHE A CA 1
ATOM 901 C C . PHE A 1 111 ? -13.674 -11.577 -6.023 1.00 72.88 111 PHE A C 1
ATOM 903 O O . PHE A 1 111 ? -13.014 -12.605 -5.866 1.00 72.88 111 PHE A O 1
ATOM 910 N N . VAL A 1 112 ? -14.360 -11.328 -7.140 1.00 71.88 112 VAL A N 1
ATOM 911 C CA . VAL A 1 112 ? -14.340 -12.218 -8.305 1.00 71.88 112 VAL A CA 1
ATOM 912 C C . VAL A 1 112 ? -13.028 -12.009 -9.074 1.00 71.88 112 VAL A C 1
ATOM 914 O O . VAL A 1 112 ? -12.787 -10.917 -9.605 1.00 71.88 112 VAL A O 1
ATOM 917 N N . PRO A 1 113 ? -12.139 -13.019 -9.156 1.00 68.06 113 PRO A N 1
ATOM 918 C CA . PRO A 1 113 ? -10.884 -12.880 -9.881 1.00 68.06 113 PRO A CA 1
ATOM 919 C C . PRO A 1 113 ? -11.141 -12.675 -11.379 1.00 68.06 113 PRO A C 1
ATOM 921 O O . PRO A 1 113 ? -1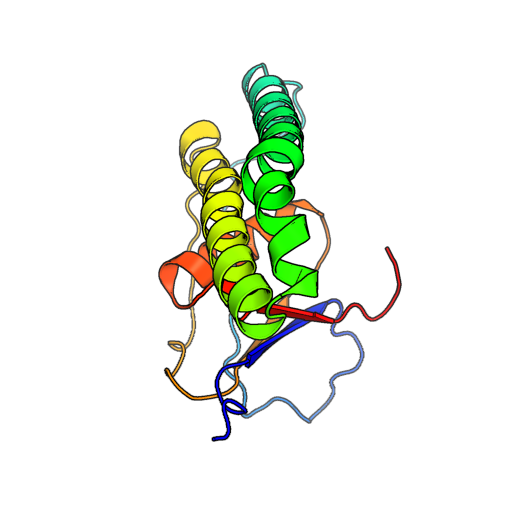1.770 -13.506 -12.026 1.00 68.06 113 PRO A O 1
ATOM 924 N N . GLY A 1 114 ? -10.603 -11.595 -11.949 1.00 69.88 114 GLY A N 1
ATOM 925 C CA . GLY A 1 114 ? -10.739 -11.284 -13.379 1.00 69.88 114 GLY A CA 1
ATOM 926 C C . GLY A 1 114 ? -11.811 -10.245 -13.709 1.00 69.88 114 GLY A C 1
ATOM 927 O O . GLY A 1 114 ? -11.888 -9.815 -14.861 1.00 69.88 114 GLY A O 1
ATOM 928 N N . GLU A 1 115 ? -12.570 -9.794 -12.711 1.00 73.69 115 GLU A N 1
ATOM 929 C CA . GLU A 1 115 ? -13.459 -8.644 -12.831 1.00 73.69 115 GLU A CA 1
ATOM 930 C C . GLU A 1 115 ? -12.815 -7.372 -12.269 1.00 73.69 115 GLU A C 1
ATOM 932 O O . GLU A 1 115 ? -11.850 -7.401 -11.498 1.00 73.69 115 GLU A O 1
ATOM 937 N N . ARG A 1 116 ? -13.341 -6.220 -12.694 1.00 71.38 116 ARG A N 1
ATOM 938 C CA . ARG A 1 116 ? -12.954 -4.926 -12.128 1.00 71.38 116 ARG A CA 1
ATOM 939 C C . ARG A 1 116 ? -13.809 -4.661 -10.901 1.00 71.38 116 ARG A C 1
ATOM 941 O O . ARG A 1 116 ? -15.032 -4.671 -10.998 1.00 71.38 116 ARG A O 1
ATOM 948 N N . SER A 1 117 ? -13.167 -4.371 -9.779 1.00 73.44 117 SER A N 1
ATOM 949 C CA . SER A 1 117 ? -13.861 -4.073 -8.525 1.00 73.44 117 SER A CA 1
ATOM 950 C C . SER A 1 117 ? -13.657 -2.612 -8.148 1.00 73.44 117 SER A C 1
ATOM 952 O O . SER A 1 117 ? -12.571 -2.061 -8.334 1.00 73.44 117 SER A O 1
ATOM 954 N N . VAL A 1 118 ? -14.693 -1.975 -7.608 1.00 75.50 118 VAL A N 1
ATOM 955 C CA . VAL A 1 118 ? -14.590 -0.623 -7.053 1.00 75.50 118 VAL A CA 1
ATOM 956 C C . VAL A 1 118 ? -14.773 -0.709 -5.548 1.00 75.50 118 VAL A C 1
ATOM 958 O O . VAL A 1 118 ? -15.758 -1.271 -5.081 1.00 75.50 118 VAL A O 1
ATOM 961 N N . ILE A 1 119 ? -13.824 -0.163 -4.791 1.00 77.06 119 ILE A N 1
ATOM 962 C CA . ILE A 1 119 ? -13.912 -0.077 -3.332 1.00 77.06 119 ILE A CA 1
ATOM 963 C C . ILE A 1 119 ? -14.216 1.372 -2.975 1.00 77.06 119 ILE A C 1
ATOM 965 O O . ILE A 1 119 ? -13.448 2.277 -3.298 1.00 77.06 119 ILE A O 1
ATOM 969 N N . ILE A 1 120 ? -15.336 1.596 -2.297 1.00 74.06 120 ILE A N 1
ATOM 970 C CA . ILE A 1 120 ? -15.698 2.910 -1.771 1.00 74.06 120 ILE A CA 1
ATOM 971 C C . ILE A 1 120 ? -15.444 2.874 -0.274 1.00 74.06 120 ILE A C 1
ATOM 973 O O . ILE A 1 120 ? -16.039 2.072 0.443 1.00 74.06 120 ILE A O 1
ATOM 977 N N . MET A 1 121 ? -14.558 3.740 0.201 1.00 70.31 121 MET A N 1
ATOM 978 C CA . MET A 1 121 ? -14.230 3.813 1.620 1.00 70.31 121 MET A CA 1
ATOM 979 C C . MET A 1 121 ? -14.333 5.247 2.129 1.00 70.31 121 MET A C 1
ATOM 981 O O . MET A 1 121 ? -14.006 6.213 1.434 1.00 70.31 121 MET A O 1
ATOM 985 N N . ASN A 1 122 ? -14.814 5.384 3.363 1.00 72.50 122 ASN A N 1
ATOM 986 C CA . ASN A 1 122 ? -14.809 6.662 4.054 1.00 72.50 122 ASN A CA 1
ATOM 987 C C . ASN A 1 122 ? -13.381 6.948 4.529 1.00 72.50 122 ASN A C 1
ATOM 989 O O . ASN A 1 122 ? -12.901 6.278 5.439 1.00 72.50 122 ASN A O 1
ATOM 993 N N . HIS A 1 123 ? -12.712 7.905 3.886 1.00 71.94 123 HIS A N 1
ATOM 994 C CA . HIS A 1 123 ? -11.339 8.294 4.201 1.00 71.94 123 HIS A CA 1
ATOM 995 C C . HIS A 1 123 ? -11.348 9.442 5.207 1.00 71.94 123 HIS A C 1
ATOM 997 O O . HIS A 1 123 ? -11.520 10.603 4.834 1.00 71.94 123 HIS A O 1
ATOM 1003 N N . ARG A 1 124 ? -11.231 9.120 6.495 1.00 66.62 124 ARG A N 1
ATOM 1004 C CA . ARG A 1 124 ? -11.077 10.119 7.561 1.00 66.62 124 ARG A CA 1
ATOM 1005 C C . ARG A 1 124 ? -9.625 10.290 7.980 1.00 66.62 1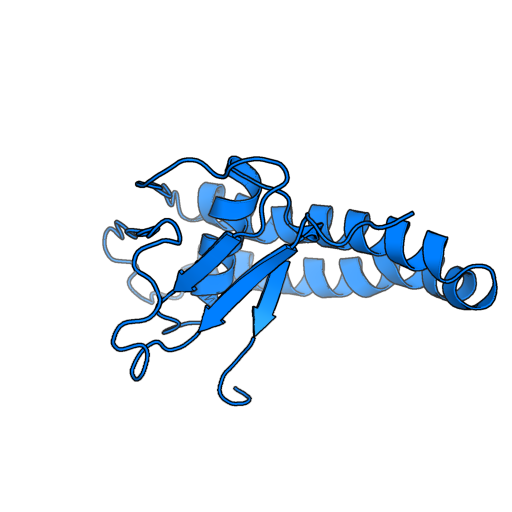24 ARG A C 1
ATOM 1007 O O . ARG A 1 124 ? -9.268 11.366 8.455 1.00 66.62 124 ARG A O 1
ATOM 1014 N N . THR A 1 125 ? -8.796 9.252 7.856 1.00 72.62 125 THR A N 1
ATOM 1015 C CA . THR A 1 12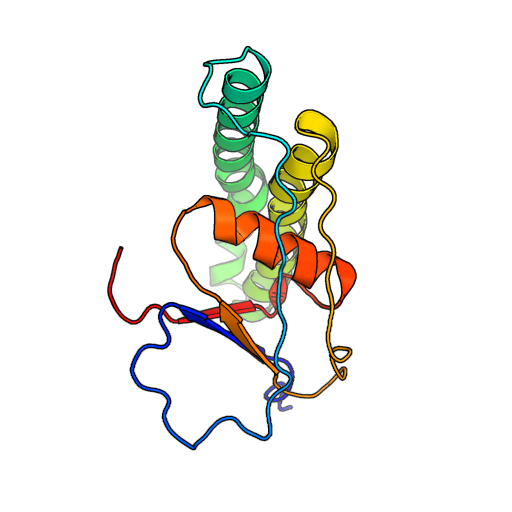5 ? -7.408 9.292 8.329 1.00 72.62 125 THR A CA 1
ATOM 1016 C C . THR A 1 125 ? -6.439 8.625 7.363 1.00 72.62 125 THR A C 1
ATOM 1018 O O . THR A 1 125 ? -6.783 7.747 6.579 1.00 72.62 125 THR A O 1
ATOM 1021 N N . ARG A 1 126 ? -5.155 8.982 7.467 1.00 73.19 126 ARG A N 1
ATOM 1022 C CA . ARG A 1 126 ? -4.093 8.295 6.713 1.00 73.19 126 ARG A CA 1
ATOM 1023 C C . ARG A 1 126 ? -3.885 6.840 7.157 1.00 73.19 126 ARG A C 1
ATOM 1025 O O . ARG A 1 126 ? -3.217 6.101 6.447 1.00 73.19 126 ARG A O 1
ATOM 1032 N N . MET A 1 127 ? -4.428 6.404 8.296 1.00 73.12 127 MET A N 1
ATOM 1033 C CA . MET A 1 127 ? -4.381 4.983 8.663 1.00 73.12 127 MET A CA 1
ATOM 1034 C C . MET A 1 127 ? -5.360 4.136 7.849 1.00 73.12 127 MET A C 1
ATOM 1036 O O . MET A 1 127 ? -5.176 2.925 7.759 1.00 73.12 127 MET A O 1
ATOM 1040 N N . ASP A 1 128 ? -6.335 4.757 7.183 1.00 77.94 128 ASP A N 1
ATOM 1041 C CA . ASP A 1 128 ? -7.342 4.052 6.392 1.00 77.94 128 ASP A CA 1
ATOM 1042 C C . ASP A 1 128 ? -6.697 3.249 5.248 1.00 77.94 128 ASP A C 1
ATOM 1044 O O . ASP A 1 128 ? -7.148 2.151 4.920 1.00 77.94 128 ASP A O 1
ATOM 1048 N N . TRP A 1 129 ? -5.560 3.727 4.728 1.00 81.31 129 TRP A N 1
ATOM 1049 C CA . TRP A 1 129 ? -4.735 3.007 3.753 1.00 81.31 129 TRP A CA 1
ATOM 1050 C C . TRP A 1 129 ? -4.270 1.641 4.261 1.00 81.31 129 TRP A C 1
ATOM 1052 O O . TRP A 1 129 ? -4.308 0.665 3.523 1.00 81.31 129 TRP A O 1
ATOM 1062 N N . MET A 1 130 ? -3.883 1.539 5.533 1.00 83.38 130 MET A N 1
ATOM 1063 C CA . MET A 1 130 ? -3.399 0.278 6.099 1.00 83.38 130 MET A CA 1
ATOM 1064 C C . MET A 1 130 ? -4.520 -0.758 6.208 1.00 83.38 130 MET A C 1
ATOM 1066 O O . MET A 1 130 ? -4.274 -1.950 6.026 1.00 83.38 130 MET A O 1
ATOM 1070 N N . PHE A 1 131 ? -5.757 -0.314 6.444 1.00 79.25 131 PHE A N 1
ATOM 1071 C CA . PHE A 1 131 ? -6.930 -1.188 6.436 1.00 79.25 131 PHE A CA 1
ATOM 1072 C C . PHE A 1 131 ? -7.308 -1.636 5.025 1.00 79.25 131 PHE A C 1
ATOM 1074 O O . PHE A 1 131 ? -7.618 -2.811 4.819 1.00 79.25 131 PHE A O 1
ATOM 1081 N N . LEU A 1 132 ? -7.226 -0.729 4.049 1.00 83.56 132 LEU A N 1
ATOM 1082 C CA . LEU A 1 132 ? -7.398 -1.063 2.638 1.00 83.56 132 LEU A CA 1
ATOM 1083 C C . LEU A 1 132 ? -6.378 -2.123 2.199 1.00 83.56 132 LEU A C 1
ATOM 1085 O O . LEU A 1 132 ? -6.762 -3.151 1.645 1.00 83.56 132 LEU A O 1
ATOM 1089 N N . TRP A 1 133 ? -5.095 -1.913 2.497 1.00 86.06 133 TRP A N 1
ATOM 1090 C CA . TRP A 1 133 ? -4.035 -2.859 2.155 1.00 86.06 133 TRP A CA 1
ATOM 1091 C C . TRP A 1 133 ? -4.212 -4.206 2.852 1.00 86.06 133 TRP A C 1
ATOM 1093 O O . TRP A 1 133 ? -3.980 -5.239 2.234 1.00 86.06 133 TRP A O 1
ATOM 1103 N N . ASN A 1 134 ? -4.686 -4.227 4.100 1.00 85.06 134 ASN A N 1
ATOM 1104 C CA . ASN A 1 134 ? -5.024 -5.473 4.789 1.00 85.06 134 ASN A CA 1
ATOM 1105 C C . ASN A 1 134 ? -6.107 -6.267 4.046 1.00 85.06 134 ASN A C 1
ATOM 1107 O O . ASN A 1 134 ? -5.957 -7.468 3.818 1.00 85.06 134 ASN A O 1
ATOM 1111 N N . CYS A 1 135 ? -7.155 -5.574 3.597 1.00 82.50 135 CYS A N 1
ATOM 1112 C CA . CYS A 1 135 ? -8.202 -6.174 2.781 1.00 82.50 135 CYS A CA 1
ATOM 1113 C C . CYS A 1 135 ? -7.648 -6.735 1.469 1.00 82.50 135 CYS A C 1
ATOM 1115 O O . CYS A 1 135 ? -7.876 -7.901 1.137 1.00 82.50 135 CYS A O 1
ATOM 1117 N N . LEU A 1 136 ? -6.840 -5.941 0.768 1.00 84.12 136 LEU A N 1
ATOM 1118 C CA . LEU A 1 136 ? -6.239 -6.350 -0.494 1.00 84.12 136 LEU A CA 1
ATOM 1119 C C . LEU A 1 136 ? -5.231 -7.484 -0.327 1.00 84.12 136 LEU A C 1
ATOM 1121 O O . LEU A 1 136 ? -5.176 -8.325 -1.206 1.00 84.12 136 LEU A O 1
ATOM 1125 N N . MET A 1 137 ? -4.486 -7.582 0.777 1.00 83.44 137 MET A N 1
ATOM 1126 C CA . MET A 1 137 ? -3.607 -8.733 1.023 1.00 83.44 137 MET A CA 1
ATOM 1127 C C . MET A 1 137 ? -4.374 -10.047 1.190 1.00 83.44 137 MET A C 1
ATOM 1129 O O . MET A 1 137 ? -3.870 -11.098 0.802 1.00 83.44 137 MET A O 1
ATOM 1133 N N . ARG A 1 138 ? -5.561 -10.004 1.808 1.00 79.12 138 ARG A N 1
ATOM 1134 C CA . ARG A 1 138 ? -6.350 -11.205 2.128 1.00 79.12 138 ARG A CA 1
ATOM 1135 C C . ARG A 1 138 ? -7.201 -11.677 0.958 1.00 79.12 138 ARG A C 1
ATOM 1137 O O . ARG A 1 138 ? -7.399 -12.877 0.807 1.00 79.12 138 ARG A O 1
ATOM 1144 N N . TYR A 1 139 ? -7.700 -10.741 0.155 1.00 78.38 139 TYR A N 1
ATOM 1145 C CA . TYR A 1 139 ? -8.691 -11.047 -0.872 1.00 78.38 139 TYR A CA 1
ATOM 1146 C C . TYR A 1 139 ? -8.299 -10.620 -2.291 1.00 78.38 139 TYR A C 1
ATOM 1148 O O . TYR A 1 139 ? -9.040 -10.895 -3.232 1.00 78.38 139 TYR A O 1
ATOM 1156 N N . SER A 1 140 ? -7.157 -9.954 -2.483 1.00 79.56 140 SER A N 1
ATOM 1157 C CA . SER A 1 140 ? -6.711 -9.527 -3.811 1.00 79.56 140 SER A CA 1
ATOM 1158 C C . SER A 1 140 ? -5.182 -9.369 -3.916 1.00 79.56 140 SER A C 1
ATOM 1160 O O . SER A 1 140 ? -4.414 -10.030 -3.222 1.00 79.56 140 SER A O 1
ATOM 1162 N N . TYR A 1 141 ? -4.717 -8.525 -4.840 1.00 79.69 141 TYR A N 1
ATOM 1163 C CA . TYR A 1 141 ? -3.313 -8.182 -5.018 1.00 79.69 141 TYR A CA 1
ATOM 1164 C C . TYR A 1 141 ? -3.107 -6.680 -4.820 1.00 79.69 141 TYR A C 1
ATOM 1166 O O . TYR A 1 141 ? -3.624 -5.878 -5.597 1.00 79.69 141 TYR A O 1
ATOM 1174 N N . LEU A 1 142 ? -2.233 -6.313 -3.880 1.00 80.00 142 LEU A N 1
ATOM 1175 C CA . LEU A 1 142 ? -1.805 -4.924 -3.630 1.00 80.00 142 LEU A CA 1
ATOM 1176 C C . LEU A 1 142 ? -1.301 -4.205 -4.892 1.00 80.00 142 LEU A C 1
ATOM 1178 O O . LEU A 1 142 ? -1.448 -3.005 -5.050 1.00 80.00 142 LEU A O 1
ATOM 1182 N N . ARG A 1 143 ? -0.734 -4.948 -5.847 1.00 77.31 143 ARG A N 1
ATOM 1183 C CA . ARG A 1 143 ? -0.254 -4.402 -7.125 1.00 77.31 143 ARG A CA 1
ATOM 1184 C C . ARG A 1 143 ? -1.355 -3.777 -7.991 1.00 77.31 143 ARG A C 1
ATOM 1186 O O . ARG A 1 143 ? -1.043 -2.971 -8.866 1.00 77.31 143 ARG A O 1
ATOM 1193 N N . LEU A 1 144 ? -2.589 -4.259 -7.872 1.00 77.25 144 LEU A N 1
ATOM 1194 C CA . LEU A 1 144 ? -3.677 -3.912 -8.791 1.00 77.25 144 LEU A CA 1
ATOM 1195 C C . LEU A 1 144 ? -4.472 -2.691 -8.324 1.00 77.25 144 LEU A C 1
ATOM 1197 O O . LEU A 1 144 ? -5.370 -2.246 -9.042 1.00 77.25 144 LEU A O 1
ATOM 1201 N N . GLU A 1 145 ? -4.155 -2.173 -7.138 1.00 80.56 145 GLU A N 1
ATOM 1202 C CA . GLU A 1 145 ? -4.839 -1.026 -6.565 1.00 80.56 145 GLU A CA 1
ATOM 1203 C C . GLU A 1 145 ? -4.533 0.248 -7.358 1.00 80.56 145 GLU A C 1
ATOM 1205 O O . GLU A 1 145 ? -3.384 0.569 -7.673 1.00 80.56 145 GLU A O 1
ATOM 1210 N N . LYS A 1 146 ? -5.590 0.984 -7.693 1.00 79.94 146 LYS A N 1
ATOM 1211 C CA . LYS A 1 146 ? -5.514 2.341 -8.222 1.00 79.94 146 LYS A CA 1
ATOM 1212 C C . LYS A 1 146 ? -6.392 3.239 -7.380 1.00 79.94 146 LYS A C 1
ATOM 1214 O O . LYS A 1 146 ? -7.568 2.962 -7.160 1.00 79.94 146 LYS A O 1
ATOM 1219 N N . ILE A 1 147 ? -5.803 4.330 -6.924 1.00 79.12 147 ILE A N 1
ATOM 1220 C CA . ILE A 1 147 ? -6.428 5.239 -5.978 1.00 79.12 147 ILE A CA 1
ATOM 1221 C C . ILE A 1 147 ? -6.839 6.501 -6.725 1.00 79.12 147 ILE A C 1
ATOM 1223 O O . ILE A 1 147 ? -6.006 7.152 -7.358 1.00 79.12 147 ILE A O 1
ATOM 1227 N N . CYS A 1 148 ? -8.116 6.860 -6.623 1.00 72.00 148 CYS A N 1
ATOM 1228 C CA . CYS A 1 148 ? -8.644 8.103 -7.164 1.00 72.00 148 CYS A CA 1
ATOM 1229 C C . CYS A 1 148 ? -9.161 8.977 -6.016 1.00 72.00 148 CYS A C 1
ATOM 1231 O O . CYS A 1 148 ? -10.113 8.629 -5.316 1.00 72.00 148 CYS A O 1
ATOM 1233 N N . LEU A 1 149 ? -8.514 10.128 -5.833 1.00 65.88 149 LEU A N 1
ATOM 1234 C CA . LEU A 1 149 ? -8.887 11.145 -4.854 1.00 65.88 149 LEU A CA 1
ATOM 1235 C C . LEU A 1 149 ? -9.719 12.230 -5.546 1.00 65.88 149 LEU A C 1
ATOM 1237 O O . LEU A 1 149 ? -9.339 12.711 -6.611 1.00 65.88 149 LEU A O 1
ATOM 1241 N N . LYS A 1 150 ? -10.837 12.641 -4.935 1.00 56.84 150 LYS A N 1
ATOM 1242 C CA . LYS A 1 150 ? -11.669 13.748 -5.445 1.00 56.84 150 LYS A CA 1
ATOM 1243 C C . LYS A 1 150 ? -10.973 15.115 -5.327 1.00 56.84 150 LYS A C 1
ATOM 1245 O O . LYS A 1 150 ? -11.252 16.011 -6.115 1.00 56.84 150 LYS A O 1
ATOM 1250 N N . ALA A 1 151 ? -10.080 15.271 -4.353 1.00 57.66 151 ALA A N 1
ATOM 1251 C CA . ALA A 1 151 ? -9.263 16.461 -4.140 1.00 57.66 151 ALA A CA 1
ATOM 1252 C C . ALA A 1 151 ? -7.873 16.039 -3.644 1.00 57.66 151 ALA A C 1
ATOM 1254 O O . ALA A 1 151 ? -7.747 15.019 -2.962 1.00 57.66 151 ALA A O 1
ATOM 1255 N N . SER A 1 152 ? -6.838 16.802 -3.999 1.00 50.28 152 SER A N 1
ATOM 1256 C CA . SER A 1 152 ? -5.502 16.634 -3.423 1.00 50.28 152 SER A CA 1
ATOM 1257 C C . SER A 1 152 ? -5.563 16.871 -1.914 1.00 50.28 152 SER A C 1
ATOM 1259 O O . SER A 1 152 ? -6.196 17.834 -1.479 1.00 50.28 152 SER A O 1
ATOM 1261 N N . LEU A 1 153 ? -4.946 15.965 -1.153 1.00 49.44 153 LEU A N 1
ATOM 1262 C CA . LEU A 1 153 ? -4.883 16.005 0.308 1.00 49.44 153 LEU A CA 1
ATOM 1263 C C . LEU A 1 153 ? -4.127 17.236 0.825 1.00 49.44 153 LEU A C 1
ATOM 1265 O O . LEU A 1 153 ? -3.113 17.593 0.184 1.00 49.44 153 LEU A O 1
#

Organism: Pan troglodytes (NCBI:txid9598)

Sequence (153 aa):
MHSRGREIVVLLNPWSINEAVSSYCTYFIKQDSKSFGIMVSWKGIYFILTLFWGSFFGSIFMLGPFLPLMFVNPSWYRWINNRLVATWLTLPVALLETMFGVKVIITGDAFVPGERSVIIMNHRTRMDWMFLWNCLMRYSYLRLEKICLKASL

Foldseek 3Di:
DDPPQQAEEEEEDPPPDPDDPPPAWAKDWDWPDPDPDPDPDPLVVVLVVCLVVLVVCLCCPQLVVCVVVCVVDVVVSLVSVLVSVQVSLVVNLCSCCPSVVTDTDIDIDADDPRHYHYYYDHDPDPCVVSSVSNVCVVRHGPSNYDYDYPDDD

Radius of gyration: 17.44 Å; chains: 1; bounding box: 47×30×50 Å